Protein AF-A0A9X8CXV1-F1 (afdb_monomer)

Nearest PDB structures (foldseek):
  7vcm-assembly2_B  TM=7.491E-01  e=1.911E-01  Aequorea victoria
  7b5h-assembly1_AK  TM=6.318E-01  e=3.892E-01  Nostoc sp. PCC 7120 = FACHB-418
  5a0q-assembly1_Q  TM=3.376E-01  e=3.742E+00  Homo sapiens

Foldseek 3Di:
DDDDDDDDDDDDDDPDPDPDPDPDDDDDDDQDPVLLVLLQVCLVPAAFPVFFDPQQDQKDFDAPPDALLNNCVRTGVHSVCSSRLCSLCCVPPVDRRDDDGGWMWGWDQPPRHIHTDTD

Radius of gyration: 18.19 Å; Cα contacts (8 Å, |Δi|>4): 159; chains: 1; bounding box: 29×60×53 Å

Structure (mmCIF, N/CA/C/O backbone):
data_AF-A0A9X8CXV1-F1
#
_entry.id   AF-A0A9X8CXV1-F1
#
loop_
_atom_site.group_PDB
_atom_site.id
_atom_site.type_symbol
_atom_site.label_atom_id
_atom_site.label_alt_id
_atom_site.label_comp_id
_atom_site.label_asym_id
_atom_site.label_entity_id
_atom_site.label_seq_id
_atom_site.pdbx_PDB_ins_code
_atom_site.Cartn_x
_atom_site.Cartn_y
_atom_site.Cartn_z
_atom_site.occupancy
_atom_site.B_iso_or_equiv
_atom_site.auth_seq_id
_atom_site.auth_comp_id
_atom_site.auth_asym_id
_atom_site.auth_atom_id
_atom_site.pdbx_PDB_model_num
ATOM 1 N N . MET A 1 1 ? 7.044 42.753 33.780 1.00 34.38 1 MET A N 1
ATOM 2 C CA . MET A 1 1 ? 5.626 42.889 33.392 1.00 34.38 1 MET A CA 1
ATOM 3 C C . MET A 1 1 ? 5.574 42.967 31.873 1.00 34.38 1 MET A C 1
ATOM 5 O O . MET A 1 1 ? 6.178 43.891 31.359 1.00 34.38 1 MET A O 1
ATOM 9 N N . THR A 1 2 ? 4.912 41.986 31.227 1.00 38.00 2 THR A N 1
ATOM 10 C CA . THR A 1 2 ? 4.351 41.977 29.842 1.00 38.00 2 THR A CA 1
ATOM 11 C C . THR A 1 2 ? 5.307 42.258 28.655 1.00 38.00 2 THR A C 1
ATOM 13 O O . THR A 1 2 ? 6.127 43.152 28.725 1.00 38.00 2 THR A O 1
ATOM 16 N N . ALA A 1 3 ? 5.277 41.578 27.503 1.00 36.44 3 ALA A N 1
ATOM 17 C CA . ALA A 1 3 ? 4.250 40.746 26.877 1.00 36.44 3 ALA A CA 1
ATOM 18 C C . ALA A 1 3 ? 4.852 39.787 25.824 1.00 36.44 3 ALA A C 1
ATOM 20 O O . ALA A 1 3 ? 5.910 40.043 25.253 1.00 36.44 3 ALA A O 1
ATOM 21 N N . PHE A 1 4 ? 4.111 38.713 25.548 1.00 45.19 4 PHE A N 1
ATOM 22 C CA . PHE A 1 4 ? 4.244 37.827 24.393 1.00 45.19 4 PHE A CA 1
ATOM 23 C C . PHE A 1 4 ? 4.053 38.585 23.071 1.00 45.19 4 PHE A C 1
ATOM 25 O O . PHE A 1 4 ? 3.221 39.488 22.995 1.00 45.19 4 PHE A O 1
ATOM 32 N N . SER A 1 5 ? 4.719 38.145 22.000 1.00 40.34 5 SER A N 1
ATOM 33 C CA . SER A 1 5 ? 4.284 38.459 20.637 1.00 40.34 5 SER A CA 1
ATOM 34 C C . SER A 1 5 ? 4.336 37.205 19.766 1.00 40.34 5 SER A C 1
ATOM 36 O O . SER A 1 5 ? 5.402 36.701 19.424 1.00 40.34 5 SER A O 1
ATOM 38 N N . ASN A 1 6 ? 3.146 36.685 19.463 1.00 44.31 6 ASN A N 1
ATOM 39 C CA . ASN A 1 6 ? 2.904 35.690 18.427 1.00 44.31 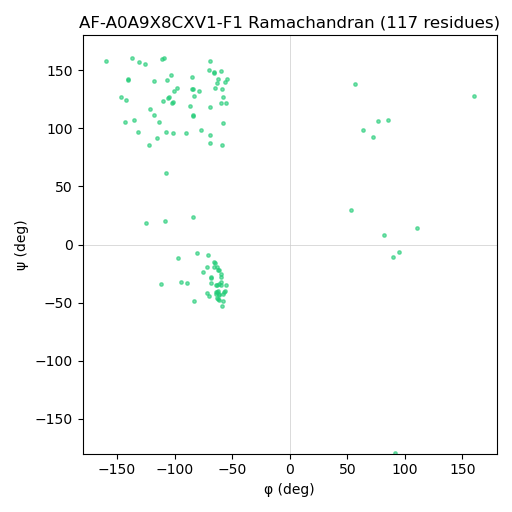6 ASN A CA 1
ATOM 40 C C . ASN A 1 6 ? 2.893 36.400 17.070 1.00 44.31 6 ASN A C 1
ATOM 42 O O . ASN A 1 6 ? 2.142 37.359 16.900 1.00 44.31 6 ASN A O 1
ATOM 46 N N . ALA A 1 7 ? 3.608 35.868 16.081 1.00 42.84 7 ALA A N 1
ATOM 47 C CA . ALA A 1 7 ? 3.398 36.223 14.682 1.00 42.84 7 ALA A CA 1
ATOM 48 C C . ALA A 1 7 ? 2.958 34.977 13.905 1.00 42.84 7 ALA A C 1
ATOM 50 O O . ALA A 1 7 ? 3.713 34.024 13.730 1.00 42.84 7 ALA A O 1
ATOM 51 N N . AR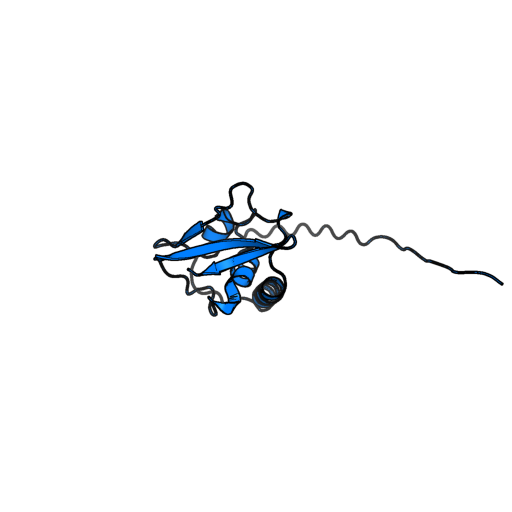G A 1 8 ? 1.697 34.992 13.464 1.00 50.53 8 ARG A N 1
ATOM 52 C CA . ARG A 1 8 ? 1.173 34.120 12.410 1.00 50.53 8 ARG A CA 1
ATOM 53 C C . ARG A 1 8 ? 1.503 34.771 11.064 1.00 50.53 8 ARG A C 1
ATOM 55 O O . ARG A 1 8 ? 1.211 35.948 10.889 1.00 50.53 8 ARG A O 1
ATOM 62 N N . ALA A 1 9 ? 2.019 34.004 10.111 1.00 41.12 9 ALA A N 1
ATOM 63 C CA . ALA A 1 9 ? 2.004 34.338 8.685 1.00 41.12 9 ALA A CA 1
ATOM 64 C C . ALA A 1 9 ? 1.795 33.014 7.927 1.00 41.12 9 ALA A C 1
ATOM 66 O O . ALA A 1 9 ? 2.564 32.078 8.104 1.00 41.12 9 ALA A O 1
ATOM 67 N N . CYS A 1 10 ? 0.602 32.756 7.387 1.00 42.47 10 CYS A N 1
ATOM 68 C CA . CYS A 1 10 ? 0.108 33.183 6.069 1.00 42.47 10 CYS A CA 1
ATOM 69 C C . CYS A 1 10 ? 0.899 32.592 4.892 1.00 42.47 10 CYS A C 1
ATOM 71 O O . CYS A 1 10 ? 1.908 33.142 4.477 1.00 42.47 10 CYS A O 1
ATOM 73 N N . GLY A 1 11 ? 0.331 31.520 4.327 1.00 40.59 11 GLY A N 1
ATOM 74 C CA . GLY A 1 11 ? 0.144 31.353 2.887 1.00 40.59 11 GLY A CA 1
ATOM 75 C C . GLY A 1 11 ? 1.361 30.980 2.051 1.00 40.59 11 GLY A C 1
ATOM 76 O O . GLY A 1 11 ? 2.123 31.844 1.644 1.00 40.59 11 GLY A O 1
ATOM 77 N N . ILE A 1 12 ? 1.411 29.721 1.615 1.00 48.69 12 ILE A N 1
ATOM 78 C CA . ILE A 1 12 ? 1.890 29.416 0.265 1.00 48.69 12 ILE A CA 1
ATOM 79 C C . ILE A 1 12 ? 0.870 28.470 -0.362 1.00 48.69 12 ILE A C 1
ATOM 81 O O . ILE A 1 12 ? 0.860 27.267 -0.114 1.00 48.69 12 ILE A O 1
ATOM 85 N N . GLY A 1 13 ? -0.042 29.052 -1.140 1.00 44.28 13 GLY A N 1
ATOM 86 C CA . GLY A 1 13 ? -0.791 28.302 -2.131 1.00 44.28 13 GLY A CA 1
ATOM 87 C C . GLY A 1 13 ? 0.172 27.904 -3.241 1.00 44.28 13 GLY A C 1
ATOM 88 O O . GLY A 1 13 ? 0.741 28.765 -3.903 1.00 44.28 13 GLY A O 1
ATOM 89 N N . ALA A 1 14 ? 0.352 26.606 -3.441 1.00 43.91 14 ALA A N 1
ATOM 90 C CA . ALA A 1 14 ? 0.985 26.069 -4.632 1.00 43.91 14 ALA A CA 1
ATOM 91 C C . ALA A 1 14 ? -0.015 25.119 -5.291 1.00 43.91 14 ALA A C 1
ATOM 93 O O . ALA A 1 14 ? -0.026 23.916 -5.041 1.00 43.91 14 ALA A O 1
ATOM 94 N N . VAL A 1 15 ? -0.897 25.684 -6.117 1.00 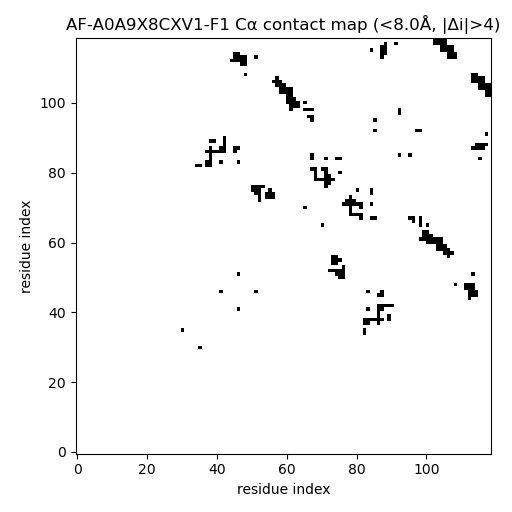51.75 15 VAL A N 1
ATOM 95 C CA . VAL A 1 15 ? -1.602 24.904 -7.134 1.00 51.75 15 VAL A CA 1
ATOM 96 C C . VAL A 1 15 ? -0.599 24.683 -8.259 1.00 51.75 15 VAL A C 1
ATOM 98 O O . VAL A 1 15 ? -0.378 25.564 -9.084 1.00 51.75 15 VAL A O 1
ATOM 101 N N . LEU A 1 16 ? 0.036 23.515 -8.276 1.00 46.56 16 LEU A N 1
ATOM 102 C CA . LEU A 1 16 ? 0.730 23.019 -9.458 1.00 46.56 16 LEU A CA 1
ATOM 103 C C . LEU A 1 16 ? -0.175 21.984 -10.125 1.00 46.56 16 LEU A C 1
ATOM 105 O O . LEU A 1 16 ? -0.216 20.817 -9.740 1.00 46.56 16 LEU A O 1
ATOM 109 N N . LEU A 1 17 ? -0.925 22.443 -11.128 1.00 52.41 17 LEU A N 1
ATOM 110 C CA . LEU A 1 17 ? -1.576 21.586 -12.114 1.00 52.41 17 LEU A CA 1
ATOM 111 C C . LEU A 1 17 ? -0.489 20.959 -12.995 1.00 52.41 17 LEU A C 1
ATOM 113 O O . LEU A 1 17 ? -0.132 21.497 -14.039 1.00 52.41 17 LEU A O 1
ATOM 117 N N . ALA A 1 18 ? 0.053 19.821 -12.570 1.00 47.81 18 ALA A N 1
ATOM 118 C CA . ALA A 1 18 ? 0.851 18.971 -13.442 1.00 47.81 18 ALA A CA 1
ATOM 119 C C . ALA A 1 18 ? -0.084 17.971 -14.133 1.00 47.81 18 ALA A C 1
ATOM 121 O O . ALA A 1 18 ? -0.428 16.926 -13.581 1.00 47.81 18 ALA A O 1
ATOM 122 N N . ALA A 1 19 ? -0.512 18.305 -15.350 1.00 53.94 19 ALA A N 1
ATOM 123 C CA . ALA A 1 19 ? -1.108 17.338 -16.261 1.00 53.94 19 ALA A CA 1
ATOM 124 C C . ALA A 1 19 ? -0.009 16.363 -16.712 1.00 53.94 19 ALA A C 1
ATOM 126 O O . ALA A 1 19 ? 0.748 16.646 -17.638 1.00 53.94 19 ALA A O 1
ATOM 127 N N . LEU A 1 20 ? 0.113 15.227 -16.027 1.00 48.47 20 LEU A N 1
ATOM 128 C CA . LEU A 1 20 ? 0.967 14.124 -16.453 1.00 48.47 20 LEU A CA 1
ATOM 129 C C . LEU A 1 20 ? 0.069 13.001 -16.954 1.00 48.47 20 LEU A C 1
ATOM 131 O O . LEU A 1 20 ? -0.445 12.198 -16.174 1.00 48.47 20 LEU A O 1
ATOM 135 N N . SER A 1 21 ? -0.110 12.958 -18.274 1.00 47.91 21 SER A N 1
ATOM 136 C CA . SER A 1 21 ? -0.611 11.792 -18.999 1.00 47.91 21 SER A CA 1
ATOM 137 C C . SER A 1 21 ? 0.341 10.630 -18.737 1.00 47.91 21 SER A C 1
ATOM 139 O O . SER A 1 21 ? 1.309 10.410 -19.462 1.00 47.91 21 SER A O 1
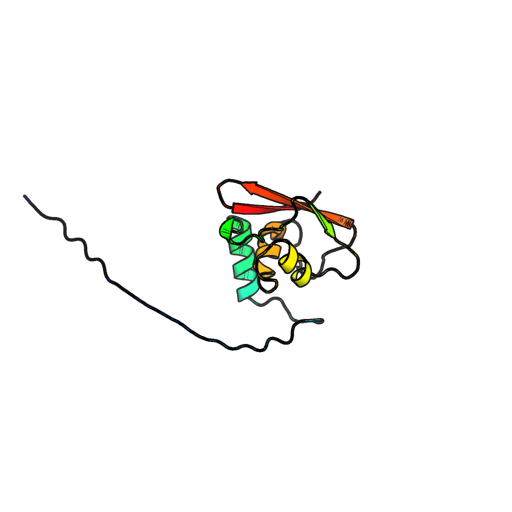ATOM 141 N N . THR A 1 22 ? 0.120 9.926 -17.635 1.00 56.03 22 THR A N 1
ATOM 142 C CA . THR A 1 22 ? 0.940 8.785 -17.263 1.00 56.03 22 THR A CA 1
ATOM 143 C C . THR A 1 22 ? 0.361 7.605 -18.025 1.00 56.03 22 THR A C 1
ATOM 145 O O . THR A 1 22 ? -0.769 7.197 -17.773 1.00 56.03 22 THR A O 1
ATOM 148 N N . VAL A 1 23 ? 1.101 7.090 -19.004 1.00 45.47 23 VAL A N 1
ATOM 149 C CA . VAL A 1 23 ? 0.817 5.777 -19.587 1.00 45.47 23 VAL A CA 1
ATOM 150 C C . VAL A 1 23 ? 0.869 4.778 -18.433 1.00 45.47 23 VAL A C 1
ATOM 152 O O . VAL A 1 23 ? 1.931 4.492 -17.882 1.00 45.47 23 VAL A O 1
ATOM 155 N N . TYR A 1 24 ? -0.301 4.330 -17.992 1.00 52.59 24 TYR A N 1
ATOM 156 C CA . TYR A 1 24 ? -0.424 3.366 -16.916 1.00 52.59 24 TYR A CA 1
ATOM 157 C C . TYR A 1 24 ? -0.237 1.973 -17.505 1.00 52.59 24 TYR A C 1
ATOM 15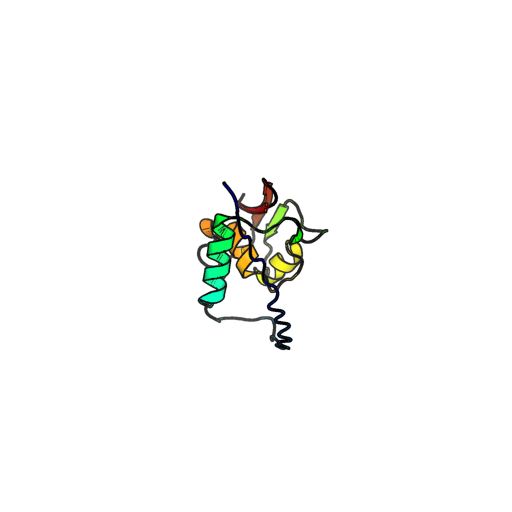9 O O . TYR A 1 24 ? -0.937 1.595 -18.439 1.00 52.59 24 TYR A O 1
ATOM 167 N N . ALA A 1 25 ? 0.677 1.222 -16.892 1.00 50.94 25 ALA A N 1
ATOM 168 C CA . ALA A 1 25 ? 0.969 -0.187 -17.134 1.00 50.94 25 ALA A CA 1
ATOM 169 C C . ALA A 1 25 ? 1.960 -0.496 -18.280 1.00 50.94 25 ALA A C 1
ATOM 171 O O . ALA A 1 25 ? 1.623 -0.438 -19.455 1.00 50.94 25 ALA A O 1
ATOM 172 N N . GLN A 1 26 ? 3.182 -0.915 -17.917 1.00 47.25 26 GLN A N 1
ATOM 173 C CA . GLN A 1 26 ? 3.665 -2.313 -17.974 1.00 47.25 26 GLN A CA 1
ATOM 174 C C . GLN A 1 26 ? 5.217 -2.370 -17.972 1.00 47.25 26 GLN A C 1
ATOM 176 O O . GLN A 1 26 ? 5.866 -1.751 -18.803 1.00 47.25 26 GLN A O 1
ATOM 181 N N . GLY A 1 27 ? 5.788 -3.162 -17.049 1.00 47.53 27 GLY A N 1
ATOM 182 C CA . GLY A 1 27 ? 7.066 -3.885 -17.198 1.00 47.53 27 GLY A CA 1
ATOM 183 C C . GLY A 1 27 ? 8.399 -3.116 -17.171 1.00 47.53 27 GLY A C 1
ATOM 184 O O . GLY A 1 27 ? 8.930 -2.776 -18.218 1.00 47.53 27 GLY A O 1
ATOM 185 N N . GLY A 1 28 ? 9.030 -2.995 -15.992 1.00 55.78 28 GL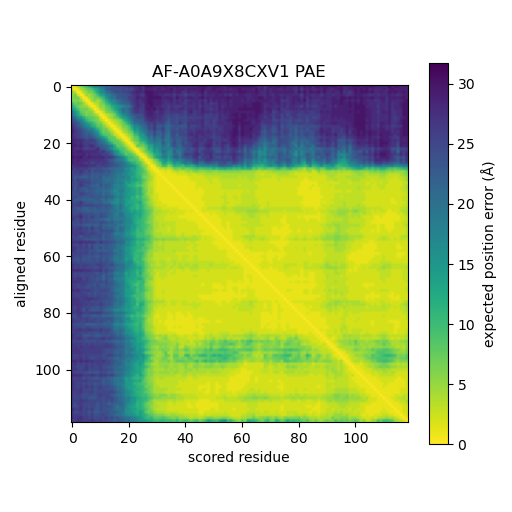Y A N 1
ATOM 186 C CA . GLY A 1 28 ? 10.501 -2.874 -15.902 1.00 55.78 28 GLY A CA 1
ATOM 187 C C . GLY A 1 28 ? 11.099 -1.531 -15.467 1.00 55.78 28 GLY A C 1
ATOM 188 O O . GLY A 1 28 ? 12.304 -1.345 -15.609 1.00 55.78 28 GLY A O 1
ATOM 189 N N . TYR A 1 29 ? 10.314 -0.604 -14.916 1.00 57.91 29 TYR A N 1
ATOM 190 C CA . TYR A 1 29 ? 10.868 0.641 -14.374 1.00 57.91 29 TYR A CA 1
ATOM 191 C C . TYR A 1 29 ? 11.353 0.462 -12.932 1.00 57.91 29 TYR A C 1
ATOM 193 O O . TYR A 1 29 ? 10.616 -0.090 -12.111 1.00 57.91 29 TYR A O 1
ATOM 201 N N . PRO A 1 30 ? 12.559 0.948 -12.587 1.00 78.69 30 PRO A N 1
ATOM 202 C CA . PRO A 1 30 ? 13.009 0.947 -11.207 1.00 78.69 30 PRO A CA 1
ATOM 203 C C . PRO A 1 30 ? 12.092 1.836 -10.362 1.00 78.69 30 PRO A C 1
ATOM 205 O O . PRO A 1 30 ? 11.729 2.940 -10.770 1.00 78.69 30 PRO A O 1
ATOM 208 N N . VAL A 1 31 ? 11.761 1.373 -9.156 1.00 84.75 31 VAL A N 1
ATOM 209 C CA . VAL A 1 31 ? 11.106 2.205 -8.140 1.00 84.75 31 VAL A CA 1
ATOM 210 C C . VAL A 1 31 ? 11.963 3.447 -7.909 1.00 84.75 31 VAL A C 1
ATOM 212 O O . VAL A 1 31 ? 13.142 3.330 -7.552 1.00 84.75 31 VAL A O 1
ATOM 215 N N . THR A 1 32 ? 11.387 4.630 -8.112 1.00 90.06 32 THR A N 1
ATOM 216 C CA . THR A 1 32 ? 12.132 5.885 -7.974 1.00 90.06 32 THR A CA 1
ATOM 217 C C . THR A 1 32 ? 12.493 6.145 -6.510 1.00 90.06 32 THR A C 1
ATOM 219 O O . THR A 1 32 ? 11.857 5.628 -5.588 1.00 90.06 32 THR A O 1
ATOM 222 N N . SER A 1 33 ? 13.515 6.970 -6.266 1.00 91.06 33 SER A N 1
ATOM 223 C CA . SER A 1 33 ? 13.890 7.382 -4.904 1.00 91.06 33 SER A CA 1
ATOM 224 C C . SER A 1 33 ? 12.720 8.029 -4.159 1.00 91.06 33 SER A C 1
ATOM 226 O O . SER A 1 33 ? 12.494 7.718 -2.993 1.00 91.06 33 SER A O 1
ATOM 228 N N . ALA A 1 34 ? 11.934 8.854 -4.854 1.00 92.81 34 ALA A N 1
ATOM 229 C CA . ALA A 1 34 ? 10.731 9.471 -4.310 1.00 92.81 34 ALA A CA 1
ATOM 230 C C . ALA A 1 34 ? 9.686 8.423 -3.893 1.00 92.81 34 ALA A C 1
ATOM 232 O O . ALA A 1 34 ? 9.204 8.459 -2.767 1.00 92.81 34 ALA A O 1
ATOM 233 N N . GLN A 1 35 ? 9.391 7.442 -4.753 1.00 92.88 35 GLN A N 1
ATOM 234 C CA . GLN A 1 35 ? 8.437 6.371 -4.433 1.00 92.88 35 GLN A CA 1
ATOM 235 C C . GLN A 1 35 ? 8.900 5.531 -3.235 1.00 92.88 35 GLN A C 1
ATOM 237 O O . GLN A 1 35 ? 8.095 5.200 -2.366 1.00 92.88 35 GLN A O 1
ATOM 242 N N . ARG A 1 36 ? 10.202 5.223 -3.142 1.00 92.06 36 ARG A N 1
ATOM 243 C CA . ARG A 1 36 ? 10.758 4.539 -1.962 1.00 92.06 36 ARG A CA 1
ATOM 244 C C . ARG A 1 36 ? 10.636 5.374 -0.694 1.00 92.06 36 ARG A C 1
ATOM 246 O O . ARG A 1 36 ? 10.274 4.820 0.338 1.00 92.06 36 ARG A O 1
ATOM 253 N N . ALA A 1 37 ? 10.913 6.673 -0.763 1.00 94.62 37 ALA A N 1
ATOM 254 C CA . ALA A 1 37 ? 10.778 7.564 0.386 1.00 94.62 37 ALA A CA 1
ATOM 255 C C . ALA A 1 37 ? 9.324 7.605 0.887 1.00 94.62 37 ALA A C 1
ATOM 257 O O . ALA A 1 37 ? 9.085 7.460 2.084 1.00 94.62 37 ALA A O 1
ATOM 258 N N . THR A 1 38 ? 8.353 7.695 -0.028 1.00 94.69 38 THR A N 1
ATOM 259 C CA . THR A 1 38 ? 6.924 7.600 0.305 1.00 94.69 38 THR A CA 1
ATOM 260 C C . THR A 1 38 ? 6.594 6.280 1.001 1.00 94.69 38 THR A C 1
ATOM 262 O O . THR A 1 38 ? 5.980 6.289 2.066 1.00 94.69 38 THR A O 1
ATOM 265 N N . ALA A 1 39 ? 7.042 5.147 0.453 1.00 94.31 39 ALA A N 1
ATOM 266 C CA . ALA A 1 39 ? 6.803 3.842 1.064 1.00 94.31 39 ALA A CA 1
ATOM 267 C C . ALA A 1 39 ? 7.427 3.734 2.467 1.00 94.31 39 ALA A C 1
ATOM 269 O O . ALA A 1 39 ? 6.780 3.252 3.391 1.00 94.31 39 ALA A O 1
ATOM 270 N N . GLN A 1 40 ? 8.653 4.230 2.658 1.00 94.75 40 GLN A N 1
ATOM 271 C CA . GLN A 1 40 ? 9.330 4.236 3.960 1.00 94.75 40 GLN A CA 1
ATOM 272 C C . GLN A 1 40 ? 8.606 5.107 4.990 1.00 94.75 40 GLN A C 1
ATOM 274 O O . GLN A 1 40 ? 8.464 4.697 6.142 1.00 94.75 40 GLN A O 1
ATOM 279 N N . GLN A 1 41 ? 8.116 6.280 4.586 1.00 95.00 41 GLN A N 1
ATOM 280 C CA . GLN A 1 41 ? 7.320 7.145 5.455 1.00 95.00 41 GLN A CA 1
ATOM 281 C C . GLN A 1 41 ? 6.023 6.445 5.883 1.00 95.00 41 GLN A C 1
ATOM 283 O O . GLN A 1 41 ? 5.683 6.414 7.067 1.00 95.00 41 GLN A O 1
ATOM 288 N N . VAL A 1 42 ? 5.316 5.828 4.934 1.00 95.81 42 VAL A N 1
ATOM 289 C CA . VAL A 1 42 ? 4.071 5.110 5.227 1.00 95.81 42 VAL A CA 1
ATOM 290 C C . VAL A 1 42 ? 4.322 3.849 6.053 1.00 95.81 42 VAL A C 1
ATOM 292 O O . VAL A 1 42 ? 3.515 3.536 6.920 1.00 95.81 42 VAL A O 1
ATOM 295 N N . ALA A 1 43 ? 5.448 3.160 5.889 1.00 93.62 43 ALA A N 1
ATOM 296 C CA . ALA A 1 43 ? 5.784 2.015 6.734 1.00 93.62 43 ALA A CA 1
ATOM 297 C C . ALA A 1 43 ? 5.873 2.397 8.223 1.00 93.62 43 ALA A C 1
ATOM 299 O O . ALA A 1 43 ? 5.453 1.633 9.093 1.00 93.62 43 ALA A O 1
ATOM 300 N N . GLN A 1 44 ? 6.356 3.607 8.524 1.00 92.75 44 GLN A N 1
ATOM 301 C CA . GLN A 1 44 ? 6.460 4.098 9.899 1.00 92.75 44 GLN A CA 1
ATOM 302 C C . GLN A 1 44 ? 5.089 4.428 10.502 1.00 92.75 44 GLN A C 1
ATOM 304 O O . GLN A 1 44 ? 4.830 4.076 11.652 1.00 92.75 44 GLN A O 1
ATOM 309 N N . GLN A 1 45 ? 4.184 5.049 9.742 1.00 92.94 45 GLN A N 1
ATOM 310 C CA . GLN A 1 45 ? 2.949 5.638 10.287 1.00 92.94 45 GLN A CA 1
ATOM 311 C C . GLN A 1 45 ? 1.655 4.928 9.858 1.00 92.94 45 GLN A C 1
ATOM 313 O O . GLN A 1 45 ? 0.720 4.821 10.649 1.00 92.94 45 GLN A O 1
ATOM 318 N N . GLY A 1 46 ? 1.615 4.394 8.644 1.00 94.94 46 GLY A N 1
ATOM 319 C CA . GLY A 1 46 ? 0.412 3.946 7.950 1.00 94.94 46 GLY A CA 1
ATOM 320 C C . GLY A 1 46 ? -0.202 5.049 7.085 1.00 94.94 46 GLY A C 1
ATOM 321 O O . GLY A 1 46 ? 0.311 6.167 6.997 1.00 94.94 46 GLY A O 1
ATOM 322 N N . VAL A 1 47 ? -1.310 4.723 6.427 1.00 96.12 47 VAL A N 1
ATOM 323 C CA . VAL A 1 47 ? -2.077 5.663 5.594 1.00 96.12 47 VAL A CA 1
ATOM 324 C C . VAL A 1 47 ? -3.253 6.214 6.405 1.00 96.12 47 VAL A C 1
ATOM 326 O O . VAL A 1 47 ? -3.927 5.425 7.058 1.00 96.12 47 VAL A O 1
ATOM 329 N N . PRO A 1 48 ? -3.552 7.524 6.403 1.00 97.06 48 PRO A N 1
ATOM 330 C CA . PRO A 1 48 ? -4.724 8.052 7.103 1.00 97.06 48 PRO A CA 1
ATOM 331 C C . PRO A 1 48 ? -6.023 7.358 6.670 1.00 97.06 48 PRO A C 1
ATOM 333 O O . PRO A 1 48 ? -6.222 7.093 5.487 1.00 97.06 48 PRO A O 1
ATOM 336 N N . LEU A 1 49 ? -6.966 7.118 7.587 1.00 96.19 49 LEU A N 1
ATOM 337 C CA . LEU A 1 49 ? -8.237 6.469 7.210 1.00 96.19 49 LEU A CA 1
ATOM 338 C C . LEU A 1 49 ? -9.039 7.258 6.155 1.00 96.19 49 LEU A C 1
ATOM 340 O O . LEU A 1 49 ? -9.789 6.660 5.391 1.00 96.19 49 LEU A O 1
ATOM 344 N N . SER A 1 50 ? -8.851 8.579 6.062 1.00 95.81 50 SER A N 1
ATOM 345 C CA . SER A 1 50 ? -9.473 9.444 5.041 1.00 95.81 50 SER A CA 1
ATOM 346 C C . SER A 1 50 ? -9.010 9.168 3.604 1.00 95.81 50 SER A C 1
ATOM 348 O O . SER A 1 50 ? -9.620 9.649 2.643 1.00 95.81 50 SER A O 1
ATOM 350 N N . ASP A 1 51 ? -7.908 8.437 3.461 1.00 96.12 51 ASP A N 1
ATOM 351 C CA . ASP A 1 51 ? -7.293 8.072 2.189 1.00 96.12 51 ASP A CA 1
ATOM 352 C C . ASP A 1 51 ? -7.683 6.673 1.704 1.00 96.12 51 ASP A C 1
ATOM 354 O O . ASP A 1 51 ? -7.434 6.333 0.540 1.00 96.12 51 ASP A O 1
ATOM 358 N N . LEU A 1 52 ? -8.322 5.882 2.570 1.00 96.94 52 LEU A N 1
ATOM 359 C CA . LEU A 1 52 ? -8.896 4.604 2.184 1.00 96.94 52 LEU A CA 1
ATOM 360 C C . LEU A 1 52 ? -10.056 4.806 1.210 1.00 96.94 52 LEU A C 1
ATOM 362 O O . LEU A 1 52 ? -10.807 5.784 1.272 1.00 96.94 52 LEU A O 1
ATOM 366 N N . SER A 1 53 ? -10.211 3.843 0.309 1.00 96.75 53 SER A N 1
ATOM 367 C CA . SER A 1 53 ? -11.436 3.718 -0.468 1.00 96.75 53 SER A CA 1
ATOM 368 C C . SER A 1 53 ? -12.616 3.447 0.470 1.00 96.75 53 SER A C 1
ATOM 370 O O . SER A 1 53 ? -12.497 2.684 1.429 1.00 96.75 53 SER A O 1
ATOM 372 N N . ALA A 1 54 ? -13.781 4.022 0.168 1.00 95.38 54 ALA A N 1
ATOM 373 C CA . ALA A 1 54 ? -15.013 3.740 0.909 1.00 95.38 54 ALA A CA 1
ATOM 374 C C . ALA A 1 54 ? -15.431 2.261 0.805 1.00 95.38 54 ALA A C 1
ATOM 376 O O . ALA A 1 54 ? -16.153 1.760 1.662 1.00 95.38 54 ALA A O 1
ATOM 377 N N . THR A 1 55 ? -14.961 1.570 -0.236 1.00 95.25 55 THR A N 1
ATOM 378 C CA . THR A 1 55 ? -15.200 0.145 -0.485 1.00 95.25 55 THR A CA 1
ATOM 379 C C . THR A 1 55 ? -13.946 -0.698 -0.252 1.00 95.25 55 THR A C 1
ATOM 381 O O . THR A 1 55 ? -13.844 -1.790 -0.809 1.00 95.25 55 THR A O 1
ATOM 384 N N . ALA A 1 56 ? -12.965 -0.188 0.504 1.00 96.81 56 ALA A N 1
ATOM 385 C CA . ALA A 1 56 ? -11.760 -0.944 0.822 1.00 96.81 56 ALA A CA 1
ATOM 386 C C . ALA A 1 56 ? -12.143 -2.228 1.578 1.00 96.81 56 ALA A C 1
ATOM 388 O O . ALA A 1 56 ? -12.778 -2.128 2.633 1.00 96.81 56 ALA A O 1
ATOM 389 N N . PRO A 1 57 ? -11.791 -3.418 1.060 1.00 97.38 57 PRO A N 1
ATOM 390 C CA . PRO A 1 57 ? -12.131 -4.667 1.722 1.00 97.38 57 PRO A CA 1
ATOM 391 C C . PRO A 1 57 ? -11.304 -4.833 3.001 1.00 97.38 57 PRO A C 1
ATOM 393 O O . PRO A 1 57 ? -10.170 -4.361 3.079 1.00 97.38 57 PRO A O 1
ATOM 396 N N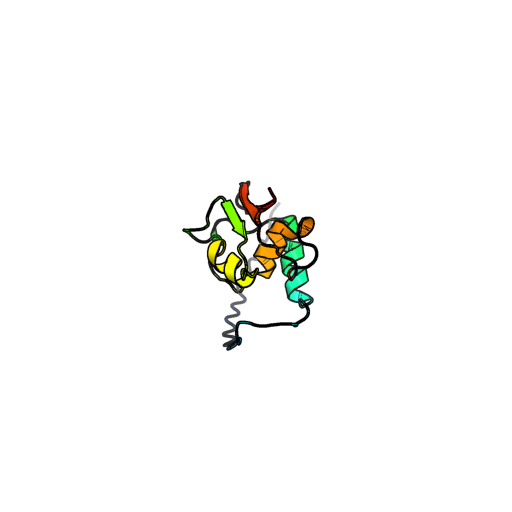 . ASP A 1 58 ? -11.851 -5.529 3.998 1.00 96.94 58 ASP A N 1
ATOM 397 C CA . ASP A 1 58 ? -11.093 -5.846 5.214 1.00 96.94 58 ASP A CA 1
ATOM 398 C C . ASP A 1 58 ? -10.062 -6.969 4.975 1.00 96.94 58 ASP A C 1
ATOM 400 O O . ASP A 1 58 ? -9.041 -7.030 5.657 1.00 96.94 58 ASP A O 1
ATOM 404 N N . GLU A 1 59 ? -10.287 -7.814 3.965 1.00 96.62 59 GLU A N 1
ATOM 405 C CA . GLU A 1 59 ? -9.377 -8.876 3.530 1.00 96.62 59 GLU A CA 1
ATOM 406 C C . GLU A 1 59 ? -9.353 -8.983 1.997 1.00 96.62 59 GLU A C 1
ATOM 408 O O . GLU A 1 59 ? -10.388 -8.859 1.336 1.00 96.62 59 GLU A O 1
ATOM 413 N N . TYR A 1 60 ? -8.182 -9.246 1.416 1.00 96.25 60 TYR A N 1
ATOM 414 C CA . TYR A 1 60 ? -8.047 -9.522 -0.012 1.00 96.25 60 TYR A CA 1
ATOM 415 C C . TYR A 1 60 ? -6.999 -10.597 -0.297 1.00 96.25 60 TYR A C 1
ATOM 417 O O . TYR A 1 60 ? -5.826 -10.442 0.039 1.00 96.25 60 TYR A O 1
ATOM 425 N N . THR A 1 61 ? -7.401 -11.661 -0.992 1.00 96.19 61 THR A N 1
ATOM 426 C CA . THR A 1 61 ? -6.473 -12.655 -1.539 1.00 96.19 61 THR A CA 1
ATOM 427 C C . THR A 1 61 ? -5.987 -12.217 -2.916 1.00 96.19 61 THR A C 1
ATOM 429 O O . THR A 1 61 ? -6.782 -12.107 -3.854 1.00 96.19 61 THR A O 1
ATOM 432 N N . VAL A 1 62 ? -4.676 -12.024 -3.049 1.00 94.00 62 VAL A N 1
ATOM 433 C CA . VAL A 1 62 ? -4.011 -11.688 -4.310 1.00 94.00 62 VAL A CA 1
ATOM 434 C C . VAL A 1 62 ? -4.274 -12.773 -5.348 1.00 94.00 62 VAL A C 1
ATOM 436 O O . VAL A 1 62 ? -4.126 -13.972 -5.088 1.00 94.00 62 VAL A O 1
ATOM 439 N N . ARG A 1 63 ? -4.632 -12.353 -6.559 1.00 94.38 63 ARG A N 1
ATOM 440 C CA . ARG A 1 63 ? -4.942 -13.223 -7.695 1.00 94.38 63 ARG A CA 1
ATOM 441 C C . ARG A 1 63 ? -3.849 -13.151 -8.752 1.00 94.38 63 ARG A C 1
ATOM 443 O O . ARG A 1 63 ? -3.062 -12.210 -8.825 1.00 94.38 63 ARG A O 1
ATOM 450 N N . ARG A 1 64 ? -3.802 -14.164 -9.621 1.00 92.50 64 ARG A N 1
ATOM 451 C CA . ARG A 1 64 ? -2.928 -14.132 -10.802 1.00 92.50 64 ARG A CA 1
ATOM 452 C C . ARG A 1 64 ? -3.279 -12.914 -11.661 1.00 92.50 64 ARG A C 1
ATOM 454 O O . ARG A 1 64 ? -4.424 -12.772 -12.070 1.00 92.50 64 ARG A O 1
ATOM 461 N N . GLY A 1 65 ? -2.269 -12.102 -11.970 1.00 89.88 65 GLY A N 1
ATOM 462 C CA . GLY A 1 65 ? -2.411 -10.882 -12.770 1.00 89.88 65 GLY A CA 1
ATOM 463 C C . GLY A 1 65 ? -2.589 -9.608 -11.944 1.00 89.88 65 GLY A C 1
ATOM 464 O O . GLY A 1 65 ? -2.540 -8.519 -12.515 1.00 89.88 65 GLY A O 1
ATOM 465 N N . ASP A 1 66 ? -2.736 -9.720 -10.621 1.00 92.38 66 ASP A N 1
ATOM 466 C CA . ASP A 1 66 ? -2.763 -8.548 -9.759 1.00 92.38 66 ASP A CA 1
ATOM 467 C C . ASP A 1 66 ? -1.420 -7.819 -9.759 1.00 92.38 66 ASP A C 1
ATOM 469 O O . ASP A 1 66 ? -0.339 -8.396 -9.879 1.00 92.38 66 ASP A O 1
ATOM 473 N N . THR A 1 67 ? -1.513 -6.509 -9.582 1.00 89.81 67 THR A N 1
ATOM 474 C CA . THR A 1 67 ? -0.372 -5.614 -9.419 1.00 89.81 67 THR A CA 1
ATOM 475 C C . THR A 1 67 ? -0.627 -4.731 -8.209 1.00 89.81 67 THR A C 1
ATOM 477 O O . THR A 1 67 ? -1.784 -4.479 -7.862 1.00 89.81 67 THR A O 1
ATOM 480 N N . LEU A 1 68 ? 0.429 -4.187 -7.596 1.00 90.75 68 LEU A N 1
ATOM 481 C CA . LEU A 1 68 ? 0.253 -3.190 -6.535 1.00 90.75 68 LEU A CA 1
ATOM 482 C C . LEU A 1 68 ? -0.593 -2.004 -7.004 1.00 90.75 68 LEU A C 1
ATOM 484 O O . LEU A 1 68 ? -1.389 -1.492 -6.229 1.00 90.75 68 LEU A O 1
ATOM 488 N N . TRP A 1 69 ? -0.479 -1.606 -8.273 1.00 92.25 69 TRP A N 1
ATOM 489 C CA . TRP A 1 69 ? -1.325 -0.572 -8.870 1.00 92.25 69 TRP A CA 1
ATOM 490 C C . TRP A 1 69 ? -2.815 -0.925 -8.802 1.00 92.25 69 TRP A C 1
ATOM 492 O O . TRP A 1 69 ? -3.621 -0.145 -8.299 1.00 92.25 69 TRP A O 1
ATOM 502 N N . GLY A 1 70 ? -3.180 -2.118 -9.283 1.00 92.94 70 GLY A N 1
ATOM 503 C CA . GLY A 1 70 ? -4.567 -2.586 -9.279 1.00 92.94 70 GLY A CA 1
ATOM 504 C C . GLY A 1 70 ? -5.115 -2.728 -7.862 1.00 92.94 7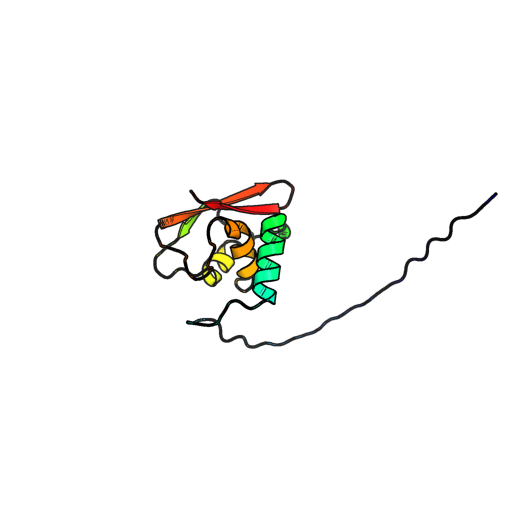0 GLY A C 1
ATOM 505 O O . GLY A 1 70 ? -6.186 -2.209 -7.560 1.00 92.94 70 GLY A O 1
ATOM 506 N N . ILE A 1 71 ? -4.336 -3.338 -6.967 1.00 94.75 71 ILE A N 1
ATOM 507 C CA . ILE A 1 71 ? -4.716 -3.510 -5.560 1.00 94.75 71 ILE A CA 1
ATOM 508 C C . ILE A 1 71 ? -4.843 -2.156 -4.852 1.00 94.75 71 ILE A C 1
ATOM 510 O O . ILE A 1 71 ? -5.741 -1.968 -4.034 1.00 94.75 71 ILE A O 1
ATOM 514 N N . SER A 1 72 ? -4.018 -1.172 -5.208 1.00 94.81 72 SER A N 1
ATOM 515 C CA . SER A 1 72 ? -4.156 0.188 -4.675 1.00 94.81 72 SER A CA 1
ATOM 516 C C . SER A 1 72 ? -5.488 0.812 -5.043 1.00 94.81 72 SER A C 1
ATOM 518 O O . SER A 1 72 ? -6.053 1.520 -4.222 1.00 94.81 72 SER A O 1
ATOM 520 N N . GLY A 1 73 ? -6.034 0.506 -6.221 1.00 95.31 73 GLY A N 1
ATOM 521 C CA . GLY A 1 73 ? -7.385 0.928 -6.591 1.00 95.31 73 GLY A CA 1
ATOM 522 C C . GLY A 1 73 ? -8.497 0.286 -5.750 1.00 95.31 73 GLY A C 1
ATOM 523 O O . GLY A 1 73 ? -9.596 0.828 -5.705 1.00 95.31 73 GLY A O 1
ATOM 524 N N . LEU A 1 74 ? -8.227 -0.839 -5.076 1.00 96.19 74 LEU A N 1
ATOM 525 C CA . LEU A 1 74 ? -9.178 -1.486 -4.166 1.00 96.19 74 LEU A CA 1
ATOM 526 C C . LEU A 1 74 ? -9.141 -0.848 -2.773 1.00 96.19 74 LEU A C 1
ATOM 528 O O . LEU A 1 74 ? -10.184 -0.525 -2.211 1.00 96.19 74 LEU A O 1
ATOM 532 N N . PHE A 1 75 ? -7.941 -0.665 -2.217 1.00 97.19 75 PHE A N 1
ATOM 533 C CA . PHE A 1 75 ? -7.761 -0.213 -0.833 1.00 97.19 75 PHE A CA 1
ATOM 534 C C . PHE A 1 75 ? -7.707 1.308 -0.681 1.00 97.19 75 PHE A C 1
ATOM 536 O O . PHE A 1 75 ? -8.149 1.839 0.337 1.00 97.19 75 PHE A O 1
ATOM 543 N N . LEU A 1 76 ? -7.168 2.022 -1.667 1.00 96.88 76 LEU A N 1
ATOM 544 C CA . LEU A 1 76 ? -6.974 3.469 -1.634 1.00 96.88 76 LEU A CA 1
ATOM 545 C C . LEU A 1 76 ? -7.905 4.150 -2.633 1.00 96.88 76 LEU A C 1
ATOM 547 O O . LEU A 1 76 ? -8.368 3.557 -3.603 1.00 96.88 76 LEU A O 1
ATOM 551 N N . ARG A 1 77 ? -8.145 5.447 -2.433 1.00 95.44 77 ARG A N 1
ATOM 552 C CA . ARG A 1 77 ? -8.999 6.246 -3.334 1.00 95.44 77 ARG A CA 1
ATOM 553 C C . ARG A 1 77 ? -8.460 6.354 -4.764 1.00 95.44 77 ARG A C 1
ATOM 555 O O . ARG A 1 77 ? -9.192 6.763 -5.660 1.00 95.44 77 ARG A O 1
ATOM 562 N N . GLN A 1 78 ? -7.167 6.095 -4.956 1.00 93.56 78 GLN A N 1
ATOM 563 C CA . GLN A 1 78 ? -6.444 6.376 -6.189 1.00 93.56 78 GLN A CA 1
ATOM 564 C C . GLN A 1 78 ? -5.360 5.312 -6.421 1.00 93.56 78 GLN A C 1
ATOM 566 O O . GLN A 1 78 ? -4.509 5.121 -5.551 1.00 93.56 78 GLN A O 1
ATOM 571 N N . PRO A 1 79 ? -5.321 4.652 -7.591 1.00 91.88 79 PRO A N 1
ATOM 572 C CA . PRO A 1 79 ? -4.397 3.544 -7.829 1.00 91.88 79 PRO A CA 1
ATOM 573 C C . PRO A 1 79 ? -2.929 3.978 -7.986 1.00 91.88 79 PRO A C 1
ATOM 575 O O . PRO A 1 79 ? -2.021 3.177 -7.778 1.00 91.88 79 PRO A O 1
ATOM 578 N N . TRP A 1 80 ? -2.660 5.256 -8.288 1.00 92.25 80 TRP A N 1
ATOM 579 C CA . TRP A 1 80 ? -1.289 5.781 -8.361 1.00 92.25 80 TRP A CA 1
ATOM 580 C C . TRP A 1 80 ? -0.591 5.921 -7.013 1.00 92.25 80 TRP A C 1
ATOM 582 O O . TRP A 1 80 ? 0.618 6.133 -6.976 1.00 92.25 80 TRP A O 1
ATOM 592 N N . ARG A 1 81 ? -1.333 5.733 -5.920 1.00 95.19 81 ARG A N 1
ATOM 593 C CA . ARG A 1 81 ? -0.829 5.706 -4.543 1.00 95.19 81 ARG A CA 1
ATOM 594 C C . ARG A 1 81 ? -0.284 4.338 -4.131 1.00 95.19 81 ARG A C 1
ATOM 596 O O . ARG A 1 81 ? -0.249 3.970 -2.959 1.00 95.19 81 ARG A O 1
ATOM 603 N N . TRP A 1 82 ? 0.122 3.543 -5.112 1.00 94.06 82 TRP A N 1
ATOM 604 C CA . TRP A 1 82 ? 0.750 2.256 -4.868 1.00 94.06 82 TRP A CA 1
ATOM 605 C C . TRP A 1 82 ? 2.041 2.315 -4.046 1.00 94.06 82 TRP A C 1
ATOM 607 O O . TRP A 1 82 ? 2.289 1.331 -3.347 1.00 94.06 82 TRP A O 1
ATOM 617 N N . PRO A 1 83 ? 2.850 3.400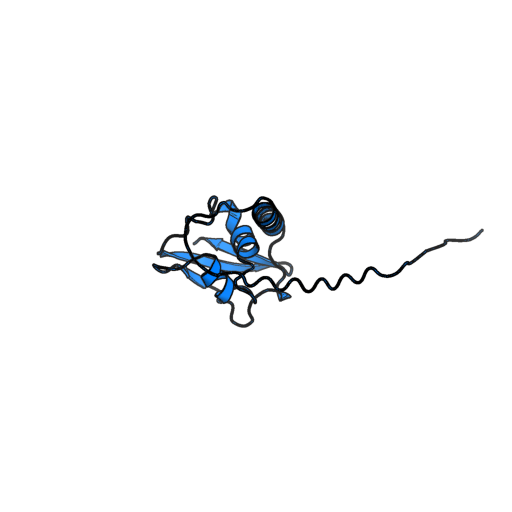 -4.035 1.00 95.19 83 PRO A N 1
ATOM 618 C CA . PRO A 1 83 ? 3.966 3.493 -3.100 1.00 95.19 83 PRO A CA 1
ATOM 619 C C . PRO A 1 83 ? 3.495 3.513 -1.642 1.00 95.19 83 PRO A C 1
ATOM 621 O O . PRO A 1 83 ? 4.145 2.922 -0.786 1.00 95.19 83 PRO A O 1
ATOM 624 N N . GLU A 1 84 ? 2.350 4.131 -1.347 1.00 96.56 84 GLU A N 1
ATOM 625 C CA . GLU A 1 84 ? 1.735 4.107 -0.020 1.00 96.56 84 GLU A CA 1
ATOM 626 C C . GLU A 1 84 ? 1.180 2.723 0.327 1.00 96.56 84 GLU A C 1
ATOM 628 O O . GLU A 1 84 ? 1.428 2.230 1.426 1.00 96.56 84 GLU A O 1
ATOM 633 N N . LEU A 1 85 ? 0.489 2.058 -0.607 1.00 94.69 85 LEU A N 1
ATOM 634 C CA . LEU A 1 85 ? 0.043 0.673 -0.403 1.00 94.69 85 LEU A CA 1
ATOM 635 C C . LEU A 1 85 ? 1.233 -0.257 -0.121 1.00 94.69 85 LEU A C 1
ATOM 637 O O . LEU A 1 85 ? 1.177 -1.077 0.793 1.00 94.69 85 LEU A O 1
ATOM 641 N N . TRP A 1 86 ? 2.323 -0.089 -0.870 1.00 94.44 86 TRP A N 1
ATOM 642 C CA . TRP A 1 86 ? 3.574 -0.801 -0.633 1.00 94.44 86 TRP A CA 1
ATOM 643 C C . TRP A 1 86 ? 4.186 -0.442 0.724 1.00 94.44 86 TRP A C 1
ATOM 645 O O . TRP A 1 86 ? 4.638 -1.312 1.455 1.00 94.44 86 TRP A O 1
ATOM 655 N N . GLY A 1 87 ? 4.144 0.829 1.121 1.00 93.44 87 GLY A N 1
ATOM 656 C CA . GLY A 1 87 ? 4.564 1.265 2.449 1.00 93.44 87 GLY A CA 1
ATOM 657 C C . GLY A 1 87 ? 3.811 0.557 3.574 1.00 93.44 87 GLY A C 1
ATOM 658 O O . GLY A 1 87 ? 4.426 0.120 4.546 1.00 93.44 87 GLY A O 1
ATOM 659 N N . MET A 1 88 ? 2.497 0.361 3.418 1.00 93.62 88 MET A N 1
ATOM 660 C CA . MET A 1 88 ? 1.673 -0.354 4.398 1.00 93.62 88 MET A CA 1
ATOM 661 C C . MET A 1 88 ? 2.093 -1.816 4.605 1.00 93.62 88 MET A C 1
ATOM 663 O O . MET A 1 88 ? 1.776 -2.356 5.663 1.00 93.62 88 MET A O 1
ATOM 667 N N . ASN A 1 89 ? 2.790 -2.435 3.641 1.00 89.75 89 ASN A N 1
ATOM 668 C CA . ASN A 1 89 ? 3.275 -3.818 3.718 1.00 89.75 89 ASN A CA 1
ATOM 669 C C . ASN A 1 89 ? 4.791 -3.974 3.487 1.00 89.75 89 ASN A C 1
ATOM 671 O O . ASN A 1 89 ? 5.262 -5.079 3.209 1.00 89.75 89 ASN A O 1
ATOM 675 N N . LEU A 1 90 ? 5.563 -2.891 3.623 1.00 86.44 90 LEU A N 1
ATOM 676 C CA . LEU A 1 90 ? 6.966 -2.822 3.198 1.00 86.44 90 LEU A CA 1
ATOM 677 C C . LEU A 1 90 ? 7.861 -3.859 3.890 1.00 86.44 90 LEU A C 1
ATOM 679 O O . LEU A 1 90 ? 8.814 -4.357 3.297 1.00 86.44 90 LEU A O 1
ATOM 683 N N . SER A 1 91 ? 7.548 -4.201 5.143 1.00 80.31 91 SER A N 1
ATOM 684 C CA . SER A 1 91 ? 8.263 -5.227 5.909 1.00 80.31 91 SER A CA 1
ATOM 685 C C . SER A 1 91 ? 8.051 -6.643 5.366 1.00 80.31 91 SER A C 1
ATOM 687 O O . SER A 1 91 ? 8.930 -7.485 5.522 1.00 80.31 91 SER A O 1
ATOM 689 N N . ALA A 1 92 ? 6.910 -6.904 4.724 1.00 79.31 92 ALA A N 1
ATOM 690 C CA . ALA A 1 92 ? 6.575 -8.198 4.137 1.00 79.31 92 ALA A CA 1
ATOM 691 C C . ALA A 1 92 ? 6.944 -8.278 2.647 1.00 79.31 92 ALA A C 1
ATOM 693 O O . ALA A 1 92 ? 7.310 -9.346 2.158 1.00 79.31 92 ALA A O 1
ATOM 694 N N . ILE A 1 93 ? 6.871 -7.157 1.923 1.00 81.44 93 ILE A N 1
ATOM 695 C CA . ILE A 1 93 ? 7.213 -7.071 0.500 1.00 81.44 93 ILE A CA 1
ATOM 696 C C . ILE A 1 93 ? 8.423 -6.151 0.327 1.00 81.44 93 ILE A C 1
ATOM 698 O O . ILE A 1 93 ? 8.290 -4.949 0.121 1.00 81.44 93 ILE A O 1
ATOM 702 N N . ALA A 1 94 ? 9.630 -6.718 0.348 1.00 76.88 94 ALA A N 1
ATOM 703 C CA . ALA A 1 94 ? 10.859 -5.943 0.145 1.00 76.88 94 ALA A CA 1
ATOM 704 C C . ALA A 1 94 ? 11.010 -5.412 -1.296 1.00 76.88 94 ALA A C 1
ATOM 706 O O . ALA A 1 94 ? 11.632 -4.374 -1.524 1.00 76.88 94 ALA A O 1
ATOM 707 N N . ASN A 1 95 ? 10.439 -6.118 -2.278 1.00 78.94 95 ASN A N 1
ATOM 708 C CA . ASN A 1 95 ? 10.430 -5.712 -3.680 1.00 78.94 95 ASN A CA 1
ATOM 709 C C . ASN A 1 95 ? 8.978 -5.591 -4.167 1.00 78.94 95 ASN A C 1
ATOM 711 O O . ASN A 1 95 ? 8.289 -6.608 -4.232 1.00 78.94 95 ASN A O 1
ATOM 715 N N . PRO A 1 96 ? 8.515 -4.393 -4.563 1.00 71.56 96 PRO A N 1
ATOM 716 C CA . PRO A 1 96 ? 7.120 -4.161 -4.933 1.00 71.56 96 PRO A CA 1
ATOM 717 C C . PRO A 1 96 ? 6.679 -4.930 -6.185 1.00 71.56 96 PRO A C 1
ATOM 719 O O . PRO A 1 96 ? 5.486 -5.083 -6.432 1.00 71.56 96 PRO A O 1
ATOM 722 N N . HIS A 1 97 ? 7.621 -5.444 -6.979 1.00 74.44 97 HIS A N 1
ATOM 723 C CA . HIS A 1 97 ? 7.311 -6.300 -8.124 1.00 74.44 97 HIS A CA 1
ATOM 724 C C . HIS A 1 97 ? 7.038 -7.763 -7.737 1.00 74.44 97 HIS A C 1
ATOM 726 O O . HIS A 1 97 ? 6.643 -8.544 -8.597 1.00 74.44 97 HIS A O 1
ATOM 732 N N . LEU A 1 98 ? 7.245 -8.144 -6.472 1.00 80.75 98 LEU A N 1
ATOM 733 C CA . LEU A 1 98 ? 7.111 -9.517 -5.980 1.00 80.75 98 LEU A CA 1
ATOM 734 C C . LEU A 1 98 ? 5.855 -9.680 -5.117 1.00 80.75 98 LEU A C 1
ATOM 736 O O . LEU A 1 98 ? 5.938 -10.004 -3.933 1.00 80.75 98 LEU A O 1
ATOM 740 N N . ILE A 1 99 ? 4.692 -9.450 -5.723 1.00 83.94 99 ILE A N 1
ATOM 741 C CA . ILE A 1 99 ? 3.407 -9.840 -5.144 1.00 83.94 99 ILE A CA 1
ATOM 742 C C . ILE A 1 99 ? 2.929 -11.131 -5.812 1.00 83.94 99 ILE A C 1
ATOM 744 O O . ILE A 1 99 ? 2.982 -11.261 -7.037 1.00 83.94 99 ILE A O 1
ATOM 748 N N . TYR A 1 100 ? 2.512 -12.106 -5.008 1.00 84.88 100 TYR A N 1
ATOM 749 C CA . TYR A 1 100 ? 2.244 -13.466 -5.463 1.00 84.88 100 TYR A CA 1
ATOM 750 C C . TYR A 1 100 ? 0.782 -13.857 -5.254 1.00 84.88 100 TYR A C 1
ATOM 752 O O . TYR A 1 100 ? 0.205 -13.549 -4.210 1.00 84.88 100 TYR A O 1
ATOM 760 N N . PRO A 1 101 ? 0.183 -14.592 -6.207 1.00 91.12 101 PRO A N 1
ATOM 761 C CA . PRO A 1 101 ? -1.149 -15.152 -6.028 1.00 91.12 101 PRO A CA 1
ATOM 762 C C . PRO A 1 101 ? -1.236 -16.026 -4.774 1.00 91.12 101 PRO A C 1
ATOM 764 O O . PRO A 1 101 ? -0.321 -16.797 -4.491 1.00 91.12 101 PRO A O 1
ATOM 767 N N . GLY A 1 102 ? -2.348 -15.921 -4.051 1.00 91.69 102 GLY A N 1
ATOM 768 C CA . GLY A 1 102 ? -2.586 -16.637 -2.798 1.00 91.69 102 GLY A CA 1
ATOM 769 C C . GLY A 1 102 ? -2.112 -15.901 -1.544 1.00 91.69 102 GLY A C 1
ATOM 770 O O . GLY A 1 102 ? -2.498 -16.302 -0.452 1.00 91.69 102 GLY A O 1
ATOM 771 N N . GLN A 1 103 ? -1.340 -14.812 -1.665 1.00 91.12 103 GLN A N 1
ATOM 772 C CA . GLN A 1 103 ? -1.056 -13.941 -0.520 1.00 91.12 103 GLN A CA 1
ATOM 773 C C . GLN A 1 103 ? -2.347 -13.282 -0.032 1.00 91.12 103 GLN A C 1
ATOM 775 O O . GLN A 1 103 ? -3.121 -12.766 -0.840 1.00 91.12 103 GLN A O 1
ATOM 780 N N . VAL A 1 104 ? -2.569 -13.276 1.279 1.00 93.44 104 VAL A N 1
ATOM 781 C CA . VAL A 1 104 ? -3.748 -12.657 1.887 1.00 93.44 104 VAL A CA 1
ATOM 782 C C . VAL A 1 104 ? -3.345 -11.357 2.571 1.00 93.44 104 VAL A C 1
ATOM 784 O O . VAL A 1 104 ? -2.430 -11.338 3.392 1.00 93.44 104 VAL A O 1
ATOM 787 N N . LEU A 1 105 ? -4.024 -10.271 2.205 1.00 94.06 105 LEU A N 1
ATOM 788 C CA . LEU A 1 105 ? -3.855 -8.936 2.765 1.00 94.06 105 LEU A CA 1
ATOM 789 C C . LEU A 1 105 ? -4.993 -8.656 3.742 1.00 94.06 105 LEU A C 1
ATOM 791 O O . LEU A 1 105 ? -6.148 -8.638 3.329 1.00 94.06 105 LEU A O 1
ATOM 795 N N . TYR A 1 106 ? -4.663 -8.372 4.997 1.00 95.81 106 TYR A N 1
ATOM 796 C CA . TYR A 1 106 ? -5.609 -7.950 6.028 1.00 95.81 106 TYR A CA 1
ATOM 797 C C . TYR A 1 106 ? -5.473 -6.456 6.294 1.00 95.81 106 TYR A C 1
ATOM 799 O O . TYR A 1 106 ? -4.376 -5.969 6.587 1.00 95.81 106 TYR A O 1
ATOM 807 N N . LEU A 1 107 ? -6.586 -5.734 6.222 1.00 96.50 107 LEU A N 1
ATOM 808 C CA . LEU A 1 107 ? -6.641 -4.308 6.503 1.00 96.50 107 LEU A CA 1
ATOM 809 C C . LEU A 1 107 ? -6.783 -4.063 8.002 1.00 96.50 107 LEU A C 1
ATOM 811 O O . LEU A 1 107 ? -7.823 -4.316 8.605 1.00 96.50 107 LEU A O 1
ATOM 815 N N . ASP A 1 108 ? -5.733 -3.509 8.593 1.00 95.69 108 ASP A N 1
ATOM 816 C CA . ASP A 1 108 ? -5.711 -3.114 9.992 1.00 95.69 108 ASP A CA 1
ATOM 817 C C . ASP A 1 108 ? -5.920 -1.606 10.116 1.00 95.69 108 ASP A C 1
ATOM 819 O O . ASP A 1 108 ? -5.159 -0.818 9.550 1.00 95.69 108 ASP A O 1
ATOM 823 N N . LYS A 1 109 ? -6.946 -1.203 10.866 1.00 96.06 109 LYS A N 1
ATOM 824 C CA . LYS A 1 109 ? -7.308 0.195 11.111 1.00 96.06 109 LYS A CA 1
ATOM 825 C C . LYS A 1 109 ? -7.076 0.482 12.593 1.00 96.06 109 LYS A C 1
ATOM 827 O O . LYS A 1 109 ? -7.859 0.060 13.439 1.00 96.06 109 LYS A O 1
ATOM 832 N N . SER A 1 110 ? -6.015 1.217 12.915 1.00 94.19 110 SER A N 1
ATOM 833 C CA . SER A 1 110 ? -5.646 1.538 14.298 1.00 94.19 110 SER A CA 1
ATOM 834 C C . SER A 1 110 ? -5.146 2.975 14.423 1.00 94.19 110 SER A C 1
ATOM 836 O O . SER A 1 110 ? -4.452 3.491 13.550 1.00 94.19 110 SER A O 1
ATOM 838 N N . ASN A 1 111 ? -5.514 3.652 15.516 1.00 93.69 111 ASN A N 1
ATOM 839 C CA . ASN A 1 111 ? -5.052 5.011 15.839 1.00 93.69 111 ASN A CA 1
ATOM 840 C C . ASN A 1 111 ? -5.258 6.057 14.717 1.00 93.69 111 ASN A C 1
ATOM 842 O O . ASN A 1 111 ? -4.476 6.995 14.595 1.00 93.69 111 ASN A O 1
ATOM 846 N N . GLY A 1 112 ? -6.291 5.898 13.880 1.00 96.12 112 GLY A N 1
ATOM 847 C CA . GLY A 1 112 ? -6.562 6.797 12.748 1.00 96.12 112 GLY A CA 1
ATOM 848 C C . GLY A 1 112 ? -5.743 6.517 11.480 1.00 96.12 112 GLY A C 1
ATOM 849 O O . GLY A 1 112 ? -5.849 7.277 10.514 1.00 96.12 112 GLY A O 1
ATOM 850 N N . TYR A 1 113 ? -4.991 5.414 11.450 1.00 96.81 113 TYR A N 1
ATOM 851 C CA . TYR A 1 113 ? -4.194 4.977 10.305 1.00 96.81 113 TYR A CA 1
ATOM 852 C C . TYR A 1 113 ? -4.530 3.542 9.891 1.00 96.81 113 TYR A C 1
ATOM 854 O O . TYR A 1 113 ? -4.996 2.727 10.686 1.00 96.81 113 TYR A O 1
ATOM 862 N N . ALA A 1 114 ? -4.269 3.246 8.626 1.00 96.69 114 ALA A N 1
ATOM 863 C CA . ALA A 1 114 ? -4.403 1.950 7.998 1.00 96.69 114 ALA A CA 1
ATOM 864 C C . ALA A 1 114 ? -3.029 1.329 7.736 1.00 96.69 114 ALA A C 1
ATOM 866 O O . ALA A 1 114 ? -2.088 2.023 7.329 1.00 96.69 114 ALA A O 1
ATOM 867 N N . ARG A 1 115 ? -2.931 0.014 7.934 1.00 95.75 115 ARG A N 1
ATOM 868 C CA . ARG A 1 115 ? -1.806 -0.827 7.507 1.00 95.75 115 ARG A CA 1
ATOM 869 C C . ARG A 1 115 ? -2.325 -2.128 6.903 1.00 95.75 115 ARG A C 1
ATOM 871 O O . ARG A 1 115 ? -3.456 -2.528 7.167 1.00 95.75 115 ARG A O 1
ATOM 878 N N . LEU A 1 116 ? -1.483 -2.793 6.118 1.00 93.88 116 LEU A N 1
ATOM 879 C CA . LEU A 1 116 ? -1.774 -4.107 5.562 1.00 93.88 116 LEU A CA 1
ATOM 880 C C . LEU A 1 116 ? -0.882 -5.137 6.241 1.00 93.88 116 LEU A C 1
ATOM 882 O O . LEU A 1 116 ? 0.343 -5.020 6.229 1.00 93.88 116 LEU A O 1
ATOM 886 N N . ARG A 1 117 ? -1.505 -6.148 6.837 1.00 90.25 117 ARG A N 1
ATOM 887 C CA . ARG A 1 117 ? -0.809 -7.301 7.409 1.00 90.25 117 ARG A CA 1
ATOM 888 C C . ARG A 1 117 ? -0.950 -8.491 6.469 1.00 90.25 117 ARG A C 1
ATOM 890 O O . ARG A 1 117 ? -1.971 -8.632 5.804 1.00 90.25 117 ARG A O 1
ATOM 897 N N . MET A 1 118 ? 0.082 -9.323 6.407 1.00 85.69 118 MET A N 1
ATOM 898 C CA . MET A 1 118 ? 0.005 -10.596 5.694 1.00 85.69 118 MET A CA 1
ATOM 899 C C . MET A 1 118 ? -0.593 -11.668 6.603 1.00 85.69 118 MET A C 1
ATOM 901 O O . MET A 1 118 ? -0.335 -11.650 7.811 1.00 85.69 118 MET A O 1
ATOM 905 N N . GLY A 1 119 ? -1.386 -12.554 6.000 1.00 77.81 119 GLY A N 1
ATOM 906 C CA . GLY A 1 119 ? -1.824 -13.824 6.590 1.00 77.81 119 GLY A CA 1
ATOM 907 C C . GLY A 1 119 ? -0.744 -14.872 6.706 1.00 77.81 119 GLY A C 1
ATOM 908 O O . GLY A 1 119 ? 0.247 -14.779 5.947 1.00 77.81 119 GLY A O 1
#

Solvent-accessible surface area (backbone atoms only — not comparable to full-atom values): 7311 Å² total; per-residue (Å²): 133,88,80,90,82,88,82,88,80,84,85,83,88,78,88,77,86,75,87,69,89,68,87,78,84,84,90,87,77,78,82,47,72,67,43,50,51,46,15,55,55,18,50,75,68,30,46,51,59,90,53,41,24,97,74,37,62,60,61,48,68,40,46,85,88,62,44,56,45,62,52,14,50,45,45,24,71,46,32,88,46,23,38,44,54,42,4,26,31,37,92,81,39,84,46,82,87,67,72,56,59,72,44,35,39,35,56,43,79,55,97,68,19,30,36,42,42,77,113

Mean predicted aligned error: 10.86 Å

Organism: NCBI:txid1675792

InterPro domains:
  IPR018392 LysM domain [PF01476] (60-106)
  IPR018392 LysM domain [PS51782] (58-107)
  IPR018392 LysM domain [SM00257] (59-108)
  IPR018392 LysM domain [cd00118] (60-107)
  IPR036779 LysM domain superfamily [G3DSA:3.10.350.10] (48-114)
  IPR036779 LysM domain superfamily [SSF54106] (59-107)
  IPR052196 Bacterial Potassium Binding [PTHR34700] (28-115)

Secondary structure (DSSP, 8-state):
--------------------------S-PPPPHHHHHHHHHHHHH-EEGGGB-TT--SEEE--TT--HHHHHHHHBS-GGGHHHHHHHTTTT-SSTT---TT-EEEEEEETTEEEEEE-

pLDDT: mean 80.98, std 20.28, range [34.38, 97.38]

Sequence (119 aa):
MTAFSNARACGIGAVLLAALSTVYAQGGYPVTSAQRATAQQVAQQGVPLSDLSATAPDEYTVRRGDTLWGISGLFLRQPWRWPELWGMNLSAIANPHLIYPGQVLYLDKSNGYARLRMG